Protein AF-A0AAP5I5A9-F1 (afdb_monomer_lite)

Structure (mmCIF, N/CA/C/O backbone):
data_AF-A0AAP5I5A9-F1
#
_entry.id   AF-A0AAP5I5A9-F1
#
loop_
_atom_site.group_PDB
_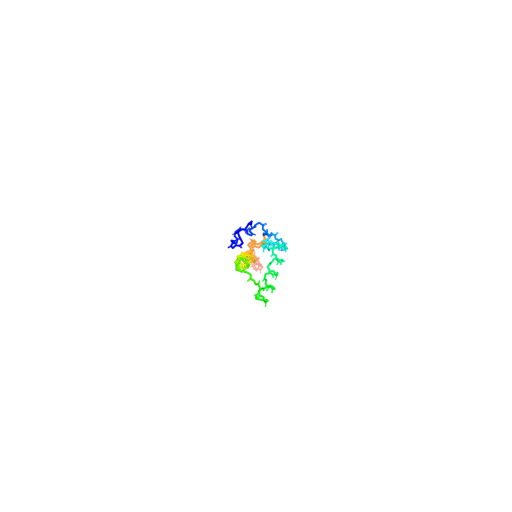atom_site.id
_atom_site.type_symbol
_atom_site.label_atom_id
_atom_site.label_alt_id
_atom_site.label_comp_id
_atom_site.label_asym_id
_atom_site.label_entity_id
_atom_site.label_seq_id
_atom_site.pdbx_PDB_ins_code
_atom_site.Cartn_x
_atom_site.Cartn_y
_atom_site.Cartn_z
_atom_site.occupancy
_atom_site.B_iso_or_equiv
_atom_site.auth_seq_id
_atom_site.auth_comp_id
_atom_site.auth_asym_id
_atom_site.auth_atom_id
_atom_site.pdbx_PDB_model_num
ATOM 1 N N . MET A 1 1 ? -2.605 15.514 18.061 1.00 39.31 1 MET A N 1
ATOM 2 C CA . MET A 1 1 ? -1.355 15.238 17.324 1.00 39.31 1 MET A CA 1
ATOM 3 C C . MET A 1 1 ? -1.683 14.188 16.263 1.00 39.31 1 MET A C 1
ATOM 5 O O . MET A 1 1 ? -2.245 13.173 16.637 1.00 39.31 1 MET A O 1
ATOM 9 N N . SER A 1 2 ? -1.443 14.522 14.985 1.00 38.88 2 SER A N 1
ATOM 10 C CA . SER A 1 2 ? -1.692 13.793 13.713 1.00 38.88 2 SER A CA 1
ATOM 11 C C . SER A 1 2 ? -3.095 13.233 13.416 1.00 38.88 2 SER A C 1
ATOM 13 O O . SER A 1 2 ? -3.368 12.058 13.614 1.00 38.88 2 SER A O 1
ATOM 15 N N . THR A 1 3 ? -3.957 14.060 12.814 1.00 43.75 3 THR A N 1
ATOM 16 C CA . THR A 1 3 ? -5.244 13.676 12.189 1.00 43.75 3 THR A CA 1
ATOM 17 C C . THR A 1 3 ? -5.116 13.322 10.693 1.00 43.75 3 THR A C 1
ATOM 19 O O . THR A 1 3 ? -6.067 13.451 9.927 1.00 43.75 3 THR A O 1
ATOM 22 N N . THR A 1 4 ? -3.936 12.885 10.243 1.00 54.12 4 THR A N 1
ATOM 23 C CA . THR A 1 4 ? -3.621 12.577 8.830 1.00 54.12 4 THR A CA 1
ATOM 24 C C . THR A 1 4 ? -3.761 11.095 8.449 1.00 54.12 4 THR A C 1
ATOM 26 O O . THR A 1 4 ? -3.437 10.738 7.319 1.00 54.12 4 THR A O 1
ATOM 29 N N . LEU A 1 5 ? -4.277 10.245 9.348 1.00 58.59 5 LEU A N 1
ATOM 30 C CA . LEU A 1 5 ? -4.339 8.779 9.196 1.00 58.59 5 LEU A CA 1
ATOM 31 C C . LEU A 1 5 ? -5.136 8.282 7.971 1.00 58.59 5 LEU A C 1
ATOM 33 O O . LEU A 1 5 ? -4.867 7.195 7.487 1.00 58.59 5 LEU A O 1
ATOM 37 N N . GLY A 1 6 ? -6.079 9.067 7.439 1.00 63.47 6 GLY A N 1
ATOM 38 C CA . GLY A 1 6 ? -6.955 8.645 6.332 1.00 63.47 6 GLY A CA 1
ATOM 39 C C . GLY A 1 6 ? -6.488 9.030 4.925 1.00 63.47 6 GLY A C 1
ATOM 40 O O . GLY A 1 6 ? -7.282 8.973 3.990 1.00 63.47 6 GLY A O 1
ATOM 41 N N . ARG A 1 7 ? -5.250 9.515 4.750 1.00 73.06 7 ARG A N 1
ATOM 42 C CA . ARG A 1 7 ? -4.729 9.886 3.425 1.00 73.06 7 ARG A CA 1
ATOM 43 C C . ARG A 1 7 ? -3.649 8.904 2.973 1.00 73.06 7 ARG A C 1
ATOM 45 O O . ARG A 1 7 ? -2.570 8.926 3.568 1.00 73.06 7 ARG A O 1
ATOM 52 N N . PRO A 1 8 ? -3.845 8.166 1.863 1.00 73.56 8 PRO A N 1
ATOM 53 C CA . PRO A 1 8 ? -2.810 7.276 1.334 1.00 73.56 8 PRO A CA 1
ATOM 54 C C . PRO A 1 8 ? -1.530 8.054 0.990 1.00 73.56 8 PRO A C 1
ATOM 56 O O . PRO A 1 8 ? -0.419 7.583 1.210 1.00 73.56 8 PRO A O 1
ATOM 59 N N . SER A 1 9 ? -1.661 9.317 0.567 1.00 77.12 9 SER A N 1
ATOM 60 C CA . SER A 1 9 ? -0.517 10.189 0.291 1.00 77.12 9 SER A CA 1
ATOM 61 C C . SER A 1 9 ? 0.371 10.459 1.510 1.00 77.12 9 SER A C 1
ATOM 63 O O . SER A 1 9 ? 1.553 10.744 1.348 1.00 77.12 9 SER A O 1
ATOM 65 N N . SER A 1 10 ? -0.183 10.394 2.726 1.00 78.00 10 SER A N 1
ATOM 66 C CA . SER A 1 10 ? 0.592 10.607 3.950 1.00 78.00 10 SER A CA 1
ATOM 67 C C . SER A 1 10 ? 1.524 9.439 4.242 1.00 78.00 10 SER A C 1
ATOM 69 O O . SER A 1 10 ? 2.529 9.646 4.899 1.00 78.00 10 SER A O 1
ATOM 71 N N . LEU A 1 11 ? 1.220 8.241 3.745 1.00 78.38 11 LEU A N 1
ATOM 72 C CA . LEU A 1 11 ? 2.015 7.034 3.969 1.00 78.38 11 LEU A CA 1
ATOM 73 C C . LEU A 1 11 ? 3.083 6.842 2.883 1.00 78.38 11 LEU A C 1
ATOM 75 O O . LEU A 1 11 ? 3.844 5.881 2.931 1.00 78.38 11 LEU A O 1
ATOM 79 N N . ILE A 1 12 ? 3.184 7.768 1.918 1.00 80.00 12 ILE A N 1
ATOM 80 C CA . ILE A 1 12 ? 4.167 7.684 0.831 1.00 80.00 12 ILE A CA 1
ATOM 81 C C . ILE A 1 12 ? 5.609 7.673 1.359 1.00 80.00 12 ILE A C 1
ATOM 83 O O . ILE A 1 12 ? 6.473 7.031 0.769 1.00 80.00 12 ILE A O 1
ATOM 87 N N . HIS A 1 13 ? 5.872 8.336 2.489 1.00 79.88 13 HIS A N 1
ATOM 88 C CA . HIS A 1 13 ? 7.202 8.351 3.105 1.00 79.88 13 HIS A CA 1
ATOM 89 C C . HIS A 1 13 ? 7.606 7.011 3.743 1.00 79.88 13 HIS A C 1
ATOM 91 O O . HIS A 1 13 ? 8.787 6.794 3.987 1.00 79.88 13 HIS A O 1
ATOM 97 N N . GLU A 1 14 ? 6.646 6.123 4.014 1.00 80.75 14 GLU A N 1
ATOM 98 C CA . GLU A 1 14 ? 6.875 4.770 4.539 1.00 80.75 14 GLU A CA 1
ATOM 99 C C . GLU A 1 14 ? 7.040 3.733 3.412 1.00 80.75 14 GLU A C 1
ATOM 101 O O . GLU A 1 14 ? 7.141 2.534 3.664 1.00 80.75 14 GLU A O 1
ATOM 106 N N . ILE A 1 15 ? 7.044 4.149 2.145 1.00 82.94 15 ILE A N 1
ATOM 107 C CA . ILE A 1 15 ? 7.214 3.226 1.020 1.00 82.94 15 ILE A CA 1
ATOM 108 C C . ILE A 1 15 ? 8.702 2.981 0.792 1.00 82.94 15 ILE A C 1
ATOM 110 O O . ILE A 1 15 ? 9.504 3.911 0.713 1.00 82.94 15 ILE A O 1
ATOM 114 N N . CYS A 1 16 ? 9.061 1.714 0.614 1.00 83.69 16 CYS A N 1
ATOM 115 C CA . CYS A 1 16 ? 10.396 1.289 0.229 1.00 83.69 16 CYS A CA 1
ATOM 116 C C . CYS A 1 16 ? 10.378 0.734 -1.199 1.00 83.69 16 CYS A C 1
ATOM 118 O O . CYS A 1 16 ? 9.455 0.027 -1.600 1.00 83.69 16 CYS A O 1
ATOM 120 N N . ILE A 1 17 ? 11.425 1.022 -1.971 1.00 85.81 17 ILE A N 1
ATOM 121 C CA . ILE A 1 17 ? 11.643 0.374 -3.268 1.00 85.81 17 ILE A CA 1
ATOM 122 C C . ILE A 1 17 ? 12.605 -0.787 -3.039 1.00 85.81 17 ILE A C 1
ATOM 124 O O . ILE A 1 17 ? 13.717 -0.588 -2.551 1.00 85.81 17 ILE A O 1
ATOM 128 N N . GLU A 1 18 ? 12.178 -1.996 -3.385 1.00 84.81 18 GLU A N 1
ATOM 129 C CA . GLU A 1 18 ? 13.007 -3.192 -3.331 1.00 84.81 18 GLU A CA 1
ATOM 130 C C . GLU A 1 18 ? 13.367 -3.659 -4.733 1.00 84.81 18 GLU A C 1
ATOM 132 O O . GLU A 1 18 ? 12.515 -3.789 -5.614 1.00 84.81 18 GLU A O 1
ATOM 137 N N . LYS A 1 19 ? 14.652 -3.941 -4.937 1.00 82.75 19 LYS A N 1
ATOM 138 C CA . LYS A 1 19 ? 15.120 -4.544 -6.174 1.00 82.75 19 LYS A CA 1
ATOM 139 C C . LYS A 1 19 ? 14.963 -6.060 -6.085 1.00 82.75 19 LYS A C 1
ATOM 141 O O . LYS A 1 19 ? 15.706 -6.711 -5.356 1.0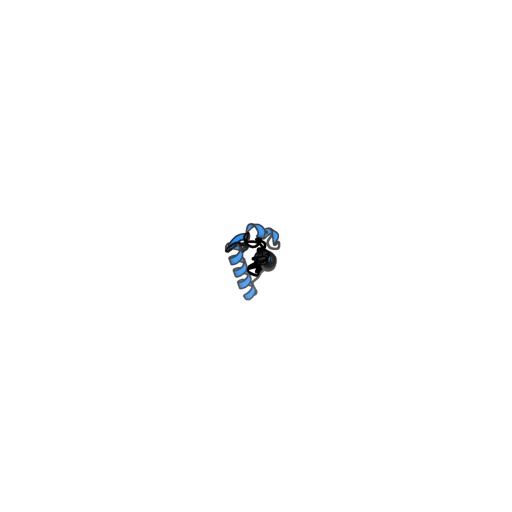0 82.75 19 LYS A O 1
ATOM 146 N N . VAL A 1 20 ? 14.032 -6.606 -6.858 1.00 80.81 20 VAL A N 1
ATOM 147 C CA . VAL A 1 20 ? 13.811 -8.050 -7.003 1.00 80.81 20 VAL A CA 1
ATOM 148 C C . VAL A 1 20 ? 14.257 -8.452 -8.407 1.00 80.81 20 VAL A C 1
ATOM 150 O O . VAL A 1 20 ? 13.652 -8.045 -9.400 1.00 80.81 20 VAL A O 1
ATOM 153 N N . ASP A 1 21 ? 15.358 -9.203 -8.498 1.00 79.19 21 ASP A N 1
ATOM 154 C CA . ASP A 1 21 ? 16.067 -9.517 -9.748 1.00 79.19 21 ASP A CA 1
ATOM 155 C C . ASP A 1 21 ? 16.440 -8.260 -10.560 1.00 79.19 21 ASP A C 1
ATOM 157 O O . ASP A 1 21 ? 17.432 -7.572 -10.289 1.00 79.19 21 ASP A O 1
ATOM 161 N N . ARG A 1 22 ? 15.629 -7.962 -11.579 1.00 79.31 22 ARG A N 1
ATOM 162 C CA . ARG A 1 22 ? 15.792 -6.857 -12.532 1.00 79.31 22 ARG A CA 1
ATOM 163 C C . ARG A 1 22 ? 14.729 -5.777 -12.359 1.00 79.31 22 ARG A C 1
ATOM 165 O O . ARG A 1 22 ? 14.797 -4.751 -13.025 1.00 79.31 22 ARG A O 1
ATOM 172 N N . TRP A 1 23 ? 13.782 -5.979 -11.449 1.00 81.31 23 TRP A N 1
ATOM 173 C CA . TRP A 1 23 ? 12.642 -5.100 -11.243 1.00 81.31 23 TRP A CA 1
ATOM 174 C C . TRP A 1 23 ? 12.823 -4.284 -9.972 1.00 81.31 23 TRP A C 1
ATOM 176 O O . TRP A 1 23 ? 13.219 -4.809 -8.934 1.00 81.31 23 TRP A O 1
ATOM 186 N N . ASN A 1 24 ? 12.501 -2.997 -10.048 1.00 84.50 24 ASN A N 1
ATOM 187 C CA . ASN A 1 24 ? 12.350 -2.157 -8.868 1.00 84.50 24 ASN A CA 1
ATOM 188 C C . ASN A 1 24 ? 10.871 -2.195 -8.484 1.00 84.50 24 ASN A C 1
ATOM 190 O O . ASN A 1 24 ? 10.050 -1.566 -9.152 1.00 84.50 24 ASN A O 1
ATOM 194 N N . LEU A 1 25 ? 10.540 -2.991 -7.472 1.00 85.81 25 LEU A N 1
ATOM 195 C CA . LEU A 1 25 ? 9.177 -3.177 -6.993 1.00 85.81 25 LEU A CA 1
ATOM 196 C C . LEU A 1 25 ? 8.928 -2.300 -5.771 1.00 85.81 25 LEU A C 1
ATOM 198 O O . LEU A 1 25 ? 9.801 -2.100 -4.926 1.00 85.81 25 LEU A O 1
ATOM 202 N N . PHE A 1 26 ? 7.714 -1.778 -5.681 1.00 87.88 26 PHE A N 1
ATOM 203 C CA . PHE A 1 26 ? 7.269 -1.006 -4.533 1.00 87.88 26 PHE A CA 1
ATOM 204 C C . PHE A 1 26 ? 6.806 -1.959 -3.438 1.00 87.88 26 PHE A C 1
ATOM 206 O O . PHE A 1 26 ? 6.008 -2.864 -3.700 1.00 87.88 26 PHE A O 1
ATOM 213 N N . LYS A 1 27 ? 7.293 -1.742 -2.217 1.00 87.06 27 LYS A N 1
ATOM 214 C CA . LYS A 1 27 ? 6.859 -2.455 -1.018 1.00 87.06 27 LYS A CA 1
ATOM 215 C C . LYS A 1 27 ? 6.632 -1.496 0.142 1.00 87.06 27 LYS A C 1
ATOM 217 O O . LYS A 1 27 ? 7.204 -0.410 0.206 1.00 87.06 27 LYS A O 1
ATOM 222 N N . PHE A 1 28 ? 5.836 -1.931 1.103 1.00 88.12 28 PHE A N 1
ATOM 223 C CA . PHE A 1 28 ? 5.715 -1.237 2.379 1.00 88.12 28 PHE A CA 1
ATOM 224 C C . PHE A 1 28 ? 6.993 -1.387 3.216 1.00 88.12 28 PHE A C 1
ATOM 226 O O . PHE A 1 28 ? 7.648 -2.433 3.156 1.00 88.12 28 PHE A O 1
ATOM 233 N N . SER A 1 29 ? 7.338 -0.367 4.007 1.00 88.06 29 SER A N 1
ATOM 234 C CA . SER A 1 29 ? 8.338 -0.485 5.073 1.00 88.06 29 SER A CA 1
ATOM 235 C C . SER A 1 29 ? 7.913 -1.530 6.104 1.00 88.06 29 SER A C 1
ATOM 237 O O . SER A 1 29 ? 6.729 -1.815 6.278 1.00 88.06 29 SER A O 1
ATOM 239 N N . GLU A 1 30 ? 8.882 -2.090 6.823 1.00 87.12 30 GLU A N 1
ATOM 240 C CA . GLU A 1 30 ? 8.616 -3.042 7.906 1.00 87.12 30 GLU A CA 1
ATOM 241 C C . GLU A 1 30 ? 7.708 -2.431 8.990 1.00 87.12 30 GLU A C 1
ATOM 243 O O . GLU A 1 30 ? 6.778 -3.082 9.461 1.00 87.12 30 GLU A O 1
ATOM 248 N N . SER A 1 31 ? 7.891 -1.144 9.306 1.00 86.69 31 SER A N 1
ATOM 249 C CA . SER A 1 31 ? 7.018 -0.385 10.211 1.00 86.69 31 SER A CA 1
ATOM 250 C C . SER A 1 31 ? 5.567 -0.359 9.733 1.00 86.69 31 SER A C 1
ATOM 252 O O . SER A 1 31 ? 4.656 -0.609 10.525 1.00 86.69 31 SER A O 1
ATOM 254 N N . LEU A 1 32 ? 5.338 -0.078 8.449 1.00 87.12 32 LEU A N 1
ATOM 255 C CA . LEU A 1 32 ? 3.995 0.016 7.886 1.00 87.12 32 LEU A CA 1
ATOM 256 C C . LEU A 1 32 ? 3.336 -1.361 7.713 1.00 87.12 32 LEU A C 1
ATOM 258 O O . LEU A 1 32 ? 2.137 -1.489 7.954 1.00 87.12 32 LEU A O 1
ATOM 262 N N . GLN A 1 33 ? 4.110 -2.399 7.380 1.00 88.38 33 GLN A N 1
ATOM 263 C CA . GLN A 1 33 ? 3.619 -3.784 7.341 1.00 88.38 33 GLN A CA 1
ATOM 264 C C . GLN A 1 33 ? 3.154 -4.248 8.725 1.00 88.38 33 GLN A C 1
ATOM 266 O O . GLN A 1 33 ? 2.004 -4.657 8.875 1.00 88.38 33 GLN A O 1
ATOM 271 N N . MET A 1 34 ? 3.991 -4.076 9.753 1.00 89.81 34 MET A N 1
ATOM 272 C CA . MET A 1 34 ? 3.634 -4.389 11.144 1.00 89.81 34 MET A CA 1
ATOM 273 C C . MET A 1 34 ? 2.400 -3.605 11.604 1.00 89.81 34 MET A C 1
ATOM 275 O O . MET A 1 34 ? 1.552 -4.114 12.342 1.00 89.81 34 MET A O 1
ATOM 279 N N . ARG A 1 35 ? 2.273 -2.348 11.160 1.00 89.50 35 ARG A N 1
ATOM 280 C CA . ARG A 1 35 ? 1.107 -1.516 11.462 1.00 89.50 35 ARG A CA 1
ATOM 281 C C . ARG A 1 35 ? -0.161 -2.077 10.821 1.00 89.50 35 ARG A C 1
ATOM 283 O O . ARG A 1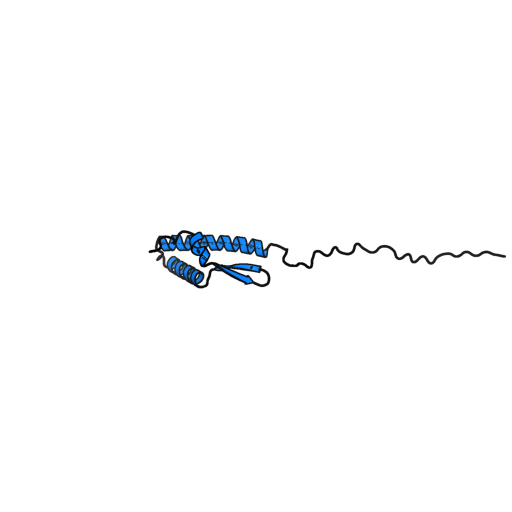 35 ? -1.169 -2.192 11.515 1.00 89.50 35 ARG A O 1
ATOM 290 N N . MET A 1 36 ? -0.100 -2.473 9.550 1.00 89.06 36 MET A N 1
ATOM 291 C CA . MET A 1 36 ? -1.214 -3.113 8.848 1.00 89.06 36 MET A CA 1
ATOM 292 C C . MET A 1 36 ? -1.639 -4.418 9.525 1.00 89.06 36 MET A C 1
ATOM 294 O O . MET A 1 36 ? -2.830 -4.631 9.742 1.00 89.06 36 MET A O 1
ATOM 298 N N . GLU A 1 37 ? -0.686 -5.274 9.897 1.00 91.44 37 GLU A N 1
ATOM 299 C CA . GLU A 1 37 ? -0.969 -6.539 10.583 1.00 91.44 37 GLU A CA 1
ATOM 300 C C . GLU A 1 37 ? -1.677 -6.316 11.921 1.00 91.44 37 GLU A C 1
ATOM 302 O O . GLU A 1 37 ? -2.723 -6.913 12.170 1.00 91.44 37 GLU A O 1
ATOM 307 N N . ASN A 1 38 ? -1.188 -5.379 12.735 1.00 91.62 38 ASN A N 1
ATOM 308 C CA . ASN A 1 38 ? -1.823 -5.016 14.001 1.00 91.62 38 ASN A CA 1
ATOM 309 C C . ASN A 1 38 ? -3.257 -4.483 13.797 1.00 91.62 38 ASN A C 1
ATOM 311 O O . ASN A 1 38 ? -4.184 -4.867 14.511 1.00 91.62 38 ASN A O 1
ATOM 315 N N . LEU A 1 39 ? -3.477 -3.637 12.785 1.00 90.94 39 LEU A N 1
ATOM 316 C CA . LEU A 1 39 ? -4.817 -3.152 12.433 1.00 90.94 39 LEU A CA 1
ATOM 317 C C . LEU A 1 39 ? -5.739 -4.296 11.979 1.00 90.94 39 LEU A C 1
ATOM 319 O O . LEU A 1 39 ? -6.916 -4.319 12.338 1.00 90.94 39 LEU A O 1
ATOM 323 N N . LEU A 1 40 ? -5.223 -5.275 11.231 1.00 91.38 40 LEU A N 1
ATOM 324 C CA . LEU A 1 40 ? -5.978 -6.462 10.819 1.00 91.38 40 LEU A CA 1
ATOM 325 C C . LEU A 1 40 ? -6.308 -7.384 11.999 1.00 91.38 40 LEU A C 1
ATOM 327 O O . LEU A 1 40 ? -7.406 -7.938 12.047 1.00 91.38 40 LEU A O 1
ATOM 331 N N . GLU A 1 41 ? -5.400 -7.548 12.958 1.00 93.50 41 GLU A N 1
ATOM 332 C CA . GLU A 1 41 ? -5.673 -8.281 14.198 1.00 93.50 41 GLU A CA 1
ATOM 333 C C . GLU A 1 41 ? -6.761 -7.595 15.023 1.00 93.50 41 GLU A C 1
ATOM 335 O O . GLU A 1 41 ? -7.738 -8.235 15.418 1.00 93.50 41 GLU A O 1
ATOM 340 N N . LYS A 1 42 ? -6.665 -6.273 15.191 1.00 92.12 42 LYS A N 1
ATOM 341 C CA . LYS A 1 42 ? -7.713 -5.472 15.833 1.00 92.12 42 LYS A CA 1
ATOM 342 C C . LYS A 1 42 ? -9.045 -5.554 15.099 1.00 92.12 42 LYS A C 1
ATOM 344 O O . LYS A 1 42 ? -10.085 -5.625 15.752 1.00 92.12 42 LYS A O 1
ATOM 349 N N . LYS A 1 43 ? -9.027 -5.593 13.761 1.00 90.75 43 LYS A N 1
ATOM 350 C CA . LYS A 1 43 ? -10.228 -5.782 12.934 1.00 90.75 43 LYS A CA 1
ATOM 351 C C . LYS A 1 43 ? -10.912 -7.100 13.241 1.00 90.75 43 LYS A C 1
ATOM 353 O O . LYS A 1 43 ? -12.122 -7.126 13.409 1.00 90.75 43 LYS A O 1
ATOM 358 N N . LYS A 1 44 ? -10.140 -8.188 13.315 1.00 91.19 44 LYS A N 1
ATOM 359 C CA . LYS A 1 44 ? -10.660 -9.524 13.649 1.00 91.19 44 LYS A CA 1
ATOM 360 C C . LYS A 1 44 ? -11.263 -9.575 15.050 1.00 91.19 44 LYS A C 1
ATOM 362 O O . LYS A 1 44 ? -12.134 -10.399 15.295 1.00 91.19 44 LYS A O 1
ATOM 367 N N . ALA A 1 45 ? -10.779 -8.728 15.953 1.00 92.25 45 ALA A N 1
ATOM 368 C CA . ALA A 1 45 ? -11.288 -8.607 17.309 1.00 92.25 45 ALA A CA 1
ATOM 369 C C . ALA A 1 45 ? -12.408 -7.557 17.457 1.00 92.25 45 ALA A C 1
ATOM 371 O O . ALA A 1 45 ? -12.794 -7.279 18.590 1.00 92.25 45 ALA A O 1
ATOM 372 N N . ASP A 1 46 ? -12.880 -6.951 16.356 1.00 89.94 46 ASP A N 1
ATOM 373 C CA . ASP A 1 46 ? -13.864 -5.855 16.330 1.00 89.94 46 ASP A CA 1
ATOM 374 C C . ASP A 1 46 ? -13.498 -4.668 17.252 1.00 89.94 46 ASP A C 1
ATOM 376 O O . ASP A 1 46 ? -14.354 -3.982 17.807 1.00 89.94 46 ASP A O 1
ATOM 380 N N . GLN A 1 47 ? -12.196 -4.412 17.416 1.00 91.94 47 GLN A N 1
ATOM 381 C CA . GLN A 1 47 ? -11.638 -3.384 18.309 1.00 91.94 47 GLN A CA 1
ATOM 382 C C . GLN A 1 47 ? -11.042 -2.181 17.564 1.00 91.94 47 GLN A C 1
ATOM 384 O O . GLN A 1 47 ? -10.373 -1.348 18.174 1.00 91.94 47 GLN A O 1
ATOM 389 N N . LEU A 1 48 ? -11.255 -2.088 16.250 1.00 90.06 48 LEU A N 1
ATOM 390 C CA . LEU A 1 48 ? -10.787 -0.950 15.462 1.00 90.06 48 LEU A CA 1
ATOM 391 C C . LEU A 1 48 ? -11.568 0.316 15.811 1.00 90.06 48 LEU A C 1
ATOM 393 O O . LEU A 1 48 ? -12.800 0.335 15.764 1.00 90.06 48 LEU A O 1
ATOM 397 N N . THR A 1 49 ? -10.847 1.401 16.080 1.00 89.19 49 THR A N 1
ATOM 398 C CA . THR A 1 49 ? -11.473 2.724 16.158 1.00 89.19 49 THR A CA 1
ATOM 399 C C . THR A 1 49 ? -11.774 3.262 14.753 1.00 89.19 49 THR A C 1
ATOM 401 O O . THR A 1 49 ? -11.159 2.822 13.780 1.00 89.19 49 THR A O 1
ATOM 404 N N . PRO A 1 50 ? -12.688 4.235 14.602 1.00 85.75 50 PRO A N 1
ATOM 405 C CA . PRO A 1 50 ? -12.974 4.854 13.305 1.00 85.75 50 PRO A CA 1
ATOM 406 C C . PRO A 1 50 ? -11.726 5.422 12.611 1.00 85.75 50 PRO A C 1
ATOM 408 O O . PRO A 1 50 ? -11.608 5.359 11.389 1.00 85.75 50 PRO A O 1
ATOM 411 N N . GLU A 1 51 ? -10.772 5.946 13.383 1.00 85.06 51 GLU A N 1
ATOM 412 C CA . GLU A 1 51 ? -9.492 6.441 12.874 1.00 85.06 51 GLU A CA 1
ATOM 413 C C . GLU A 1 51 ? -8.620 5.305 12.335 1.00 85.06 51 GLU A C 1
ATOM 415 O O . GLU A 1 51 ? -8.024 5.436 11.268 1.00 85.06 51 GLU A O 1
ATOM 420 N N . GLU A 1 52 ? -8.572 4.181 13.049 1.00 87.94 52 GLU A N 1
ATOM 421 C CA . GLU A 1 52 ? -7.832 2.988 12.640 1.00 87.94 52 GLU A CA 1
ATOM 422 C C . GLU A 1 52 ? -8.471 2.302 11.421 1.00 87.94 52 GLU A C 1
ATOM 424 O O . GLU A 1 52 ? -7.760 1.763 10.575 1.00 87.94 52 GLU A O 1
ATOM 429 N N . VAL A 1 53 ? -9.802 2.361 11.282 1.00 88.00 53 VAL A N 1
ATOM 430 C CA . VAL A 1 53 ? -10.505 1.928 10.061 1.00 88.00 53 VAL A CA 1
ATOM 431 C C . VAL A 1 53 ? -10.065 2.774 8.867 1.00 88.00 53 VAL A C 1
ATOM 433 O O . VAL A 1 53 ? -9.710 2.219 7.831 1.00 88.00 53 VAL A O 1
ATOM 436 N N . ALA A 1 54 ? -10.036 4.101 9.019 1.00 87.50 54 ALA A N 1
ATOM 437 C CA . ALA A 1 54 ? -9.586 4.999 7.958 1.00 87.50 54 ALA A CA 1
ATOM 438 C C . ALA A 1 54 ? -8.103 4.785 7.595 1.00 87.50 54 ALA A C 1
ATOM 440 O O . ALA A 1 54 ? -7.746 4.863 6.421 1.00 87.50 54 ALA A O 1
ATOM 441 N N . GLU A 1 55 ? -7.250 4.486 8.582 1.00 87.69 55 GLU A N 1
ATOM 442 C CA . GLU A 1 55 ? -5.845 4.104 8.366 1.00 87.69 55 GLU A CA 1
ATOM 443 C C . GLU A 1 55 ? -5.744 2.806 7.561 1.00 87.69 55 GLU A C 1
ATOM 445 O O . GLU A 1 55 ? -5.028 2.749 6.562 1.00 87.69 55 GLU A O 1
ATOM 450 N N . LEU A 1 56 ? -6.503 1.779 7.947 1.00 88.88 56 LEU A N 1
ATOM 451 C CA . LEU A 1 56 ? -6.507 0.493 7.258 1.00 88.88 56 LEU A CA 1
ATOM 452 C C . LEU A 1 56 ? -7.008 0.613 5.810 1.00 88.88 56 LEU A C 1
ATOM 454 O O . LEU A 1 56 ? -6.434 -0.012 4.918 1.00 88.88 56 LEU A O 1
ATOM 458 N N . ASP A 1 57 ? -8.035 1.430 5.563 1.00 89.38 57 ASP A N 1
ATOM 459 C CA . ASP A 1 57 ? -8.523 1.710 4.207 1.00 89.38 57 ASP A CA 1
ATOM 460 C C . ASP A 1 57 ? -7.465 2.438 3.363 1.00 89.38 57 ASP A C 1
ATOM 462 O O . ASP A 1 57 ? -7.230 2.058 2.214 1.00 89.38 57 ASP A O 1
ATOM 466 N N . ALA A 1 58 ? -6.766 3.426 3.933 1.00 89.00 58 ALA A N 1
ATOM 467 C CA . ALA A 1 58 ? -5.689 4.137 3.243 1.00 89.00 58 ALA A CA 1
ATOM 468 C C . ALA A 1 58 ? -4.502 3.217 2.902 1.00 89.00 58 ALA A C 1
ATOM 470 O O . ALA A 1 58 ? -3.960 3.292 1.796 1.00 89.00 58 ALA A O 1
ATOM 471 N N . ILE A 1 59 ? -4.114 2.322 3.820 1.00 88.25 59 ILE A N 1
ATOM 472 C CA . ILE A 1 59 ? -3.082 1.306 3.565 1.00 88.25 59 ILE A CA 1
ATOM 473 C C . ILE A 1 59 ? -3.541 0.347 2.456 1.00 88.25 59 ILE A C 1
ATOM 475 O O . ILE A 1 59 ? -2.779 0.062 1.533 1.00 88.25 59 ILE A O 1
ATOM 479 N N . GLY A 1 60 ? -4.795 -0.112 2.500 1.00 88.69 60 GLY A N 1
ATOM 480 C CA . GLY A 1 60 ? -5.354 -1.006 1.484 1.00 88.69 60 GLY A CA 1
ATOM 481 C C . GLY A 1 60 ? -5.429 -0.375 0.089 1.00 88.69 60 GLY A C 1
ATOM 482 O O . GLY A 1 60 ? -5.239 -1.061 -0.916 1.00 88.69 60 GLY A O 1
ATOM 483 N N . GLU A 1 61 ? -5.670 0.933 -0.001 1.00 90.25 61 GLU A N 1
ATOM 484 C CA . GLU A 1 61 ? -5.626 1.660 -1.273 1.00 90.25 61 GLU A CA 1
ATOM 485 C C . GLU A 1 61 ? -4.202 1.718 -1.847 1.00 90.25 61 GLU A C 1
ATOM 487 O O . GLU A 1 61 ? -4.005 1.463 -3.038 1.00 90.25 61 GLU A O 1
ATOM 492 N N . LEU A 1 62 ? -3.198 1.970 -1.002 1.00 87.75 62 LEU A N 1
ATOM 493 C CA . LEU A 1 62 ? -1.790 1.945 -1.415 1.00 87.75 62 LEU A CA 1
ATOM 494 C C . LEU A 1 62 ? -1.347 0.569 -1.898 1.00 87.75 62 LEU A C 1
ATOM 496 O O . LEU A 1 62 ? -0.655 0.482 -2.909 1.00 87.75 62 LEU A O 1
ATOM 500 N N . ASP A 1 63 ? -1.783 -0.495 -1.227 1.00 87.31 63 ASP A N 1
ATOM 501 C CA . ASP A 1 63 ? -1.455 -1.868 -1.614 1.00 87.31 63 ASP A CA 1
ATOM 502 C C . ASP A 1 63 ? -1.958 -2.183 -3.029 1.00 87.31 63 ASP A C 1
ATOM 504 O O . ASP A 1 63 ? -1.235 -2.742 -3.858 1.00 87.31 63 ASP A O 1
ATOM 508 N N . ARG A 1 64 ? -3.173 -1.727 -3.361 1.00 89.94 64 ARG A N 1
ATOM 509 C CA . ARG A 1 64 ? -3.740 -1.859 -4.712 1.00 89.94 64 ARG A CA 1
ATOM 510 C C . ARG A 1 64 ? -2.945 -1.070 -5.745 1.00 89.94 64 ARG A C 1
ATOM 512 O O . ARG A 1 64 ? -2.706 -1.583 -6.839 1.00 89.94 64 ARG A O 1
ATOM 519 N N 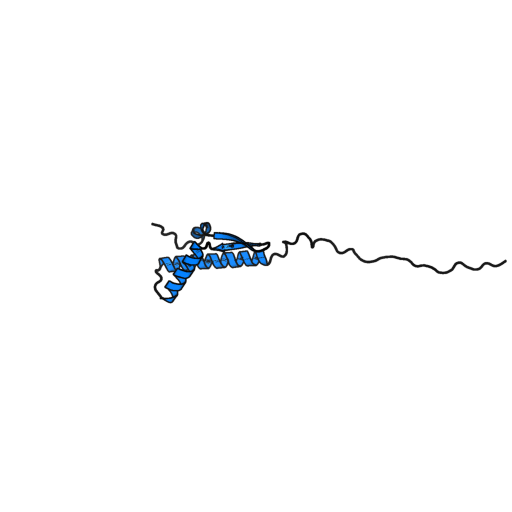. ILE A 1 65 ? -2.529 0.152 -5.410 1.00 88.69 65 ILE A N 1
ATOM 520 C CA . ILE A 1 65 ? -1.693 0.984 -6.285 1.00 88.69 65 ILE A CA 1
ATOM 521 C C . ILE A 1 65 ? -0.356 0.283 -6.549 1.00 88.69 65 ILE A C 1
ATOM 523 O O . ILE A 1 65 ? 0.039 0.153 -7.707 1.00 88.69 65 ILE A O 1
ATOM 527 N N . PHE A 1 66 ? 0.315 -0.231 -5.515 1.00 85.94 66 PHE A N 1
ATOM 528 C CA . PHE A 1 66 ? 1.583 -0.943 -5.687 1.00 85.94 66 PHE A CA 1
ATOM 529 C C . PHE A 1 66 ? 1.412 -2.239 -6.442 1.00 85.94 66 PHE A C 1
ATOM 531 O O . PHE A 1 66 ? 2.191 -2.492 -7.347 1.00 85.94 66 PHE A O 1
ATOM 538 N N . THR A 1 67 ? 0.386 -3.028 -6.141 1.00 87.94 67 THR A N 1
ATOM 539 C CA . THR A 1 67 ? 0.092 -4.253 -6.886 1.00 87.94 67 THR A CA 1
ATOM 540 C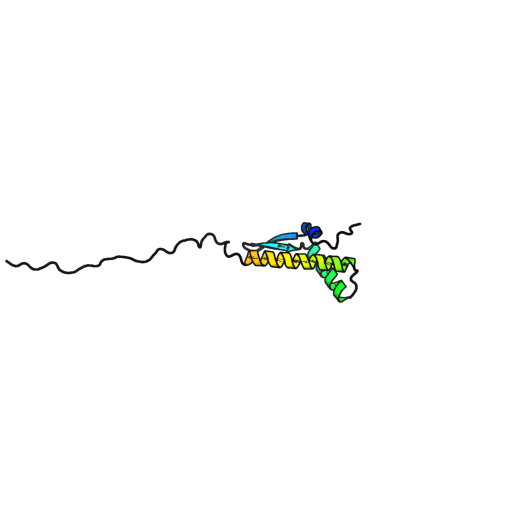 C . THR A 1 67 ? -0.108 -3.948 -8.369 1.00 87.94 67 THR A C 1
ATOM 542 O O . THR A 1 67 ? 0.440 -4.651 -9.214 1.00 87.94 67 THR A O 1
ATOM 545 N N . HIS A 1 68 ? -0.818 -2.866 -8.707 1.00 89.56 68 HIS A N 1
ATOM 546 C CA . HIS A 1 68 ? -1.008 -2.449 -10.095 1.00 89.56 68 HIS A CA 1
ATOM 547 C C . HIS A 1 68 ? 0.303 -2.013 -10.760 1.00 89.56 68 HIS A C 1
ATOM 549 O O . HIS A 1 68 ? 0.632 -2.497 -11.843 1.00 89.56 68 HIS A O 1
ATOM 555 N N . ILE A 1 69 ? 1.082 -1.147 -10.104 1.00 87.44 69 ILE A N 1
ATOM 556 C CA . ILE A 1 69 ? 2.374 -0.683 -10.626 1.00 87.44 69 ILE A CA 1
ATOM 557 C C . ILE A 1 69 ? 3.349 -1.857 -10.760 1.00 87.44 69 ILE A C 1
ATOM 559 O O . ILE A 1 69 ? 3.947 -2.030 -11.815 1.00 87.44 69 ILE A O 1
ATOM 563 N N . ASN A 1 70 ? 3.474 -2.700 -9.736 1.00 87.00 70 ASN A N 1
ATOM 564 C CA . ASN A 1 70 ? 4.328 -3.885 -9.728 1.00 87.00 70 ASN A CA 1
ATOM 565 C C . ASN A 1 70 ? 3.910 -4.876 -10.819 1.00 87.00 70 ASN A C 1
ATOM 567 O O . ASN A 1 70 ? 4.780 -5.431 -11.483 1.00 87.00 70 ASN A O 1
ATOM 571 N N . ALA A 1 71 ? 2.607 -5.060 -11.059 1.00 88.06 71 ALA A N 1
ATOM 572 C CA . ALA A 1 71 ? 2.110 -5.878 -12.161 1.00 88.06 71 ALA A CA 1
ATOM 573 C C . ALA A 1 71 ? 2.472 -5.278 -13.526 1.00 88.06 71 ALA A C 1
ATOM 575 O O . ALA A 1 71 ? 2.913 -6.013 -14.403 1.00 88.06 71 ALA A O 1
ATOM 576 N N . MET A 1 72 ? 2.347 -3.959 -13.712 1.00 87.38 72 MET A N 1
ATOM 577 C CA . MET A 1 72 ? 2.773 -3.288 -14.947 1.00 87.38 72 MET A CA 1
ATOM 578 C C . MET A 1 72 ? 4.284 -3.383 -15.166 1.00 87.38 72 MET A C 1
ATOM 580 O O . MET A 1 72 ? 4.729 -3.647 -16.283 1.00 87.38 72 MET A O 1
ATOM 584 N N . VAL A 1 73 ? 5.069 -3.186 -14.104 1.00 85.25 73 VAL A N 1
ATOM 585 C CA . VAL A 1 73 ? 6.527 -3.322 -14.119 1.00 85.25 73 VAL A CA 1
ATOM 586 C C . VAL A 1 73 ? 6.877 -4.753 -14.517 1.00 85.25 73 VAL A C 1
ATOM 588 O O . VAL A 1 73 ? 7.494 -4.933 -15.555 1.00 85.25 73 VAL A O 1
ATOM 591 N N . ALA A 1 74 ? 6.380 -5.765 -13.802 1.00 81.38 74 ALA A N 1
ATOM 592 C CA . ALA A 1 74 ? 6.650 -7.175 -14.089 1.00 81.38 74 ALA A CA 1
ATOM 593 C C . ALA A 1 74 ? 6.146 -7.641 -15.469 1.00 81.38 74 ALA A C 1
ATOM 595 O O . ALA A 1 74 ? 6.752 -8.520 -16.080 1.00 81.38 74 ALA A O 1
ATOM 596 N N . ALA A 1 75 ? 5.049 -7.066 -15.971 1.00 79.25 75 ALA A N 1
ATOM 597 C CA . ALA A 1 75 ? 4.486 -7.395 -17.278 1.00 79.25 75 ALA A CA 1
ATOM 598 C C . ALA A 1 75 ? 5.188 -6.694 -18.451 1.00 79.25 75 ALA A C 1
ATOM 600 O O . ALA A 1 75 ? 4.922 -7.051 -19.596 1.00 79.25 75 ALA A O 1
ATOM 601 N N . SER A 1 76 ? 6.055 -5.704 -18.208 1.00 65.81 76 SER A N 1
ATOM 602 C CA . SER A 1 76 ? 6.746 -4.958 -19.266 1.00 65.81 76 SER A CA 1
ATOM 603 C C . SER A 1 76 ? 7.874 -5.803 -19.875 1.00 65.81 76 SER A C 1
ATOM 605 O O . SER A 1 76 ? 8.916 -5.933 -19.245 1.00 65.81 76 SER A O 1
ATOM 607 N N . PRO A 1 77 ? 7.768 -6.339 -21.106 1.00 55.34 77 PRO A N 1
ATOM 608 C CA . PRO A 1 77 ? 8.697 -7.348 -21.641 1.00 55.34 77 PRO A CA 1
ATOM 609 C C . PRO A 1 77 ? 10.093 -6.815 -22.052 1.00 55.34 77 PRO A C 1
ATOM 611 O O . PRO A 1 77 ? 10.755 -7.402 -22.902 1.00 55.34 77 PRO A O 1
ATOM 614 N N . SER A 1 78 ? 10.576 -5.717 -21.464 1.00 56.84 78 SER A N 1
ATOM 615 C CA . SER A 1 78 ? 11.701 -4.930 -21.997 1.00 56.84 78 SER A CA 1
ATOM 616 C C . SER A 1 78 ? 12.794 -4.623 -20.964 1.00 56.84 78 SER A C 1
ATOM 618 O O . SER A 1 78 ? 13.238 -3.481 -20.828 1.00 56.84 78 SER A O 1
ATOM 620 N N . GLN A 1 79 ? 13.260 -5.638 -20.236 1.00 53.69 79 GLN A N 1
ATOM 621 C CA . GLN A 1 79 ? 14.499 -5.565 -19.438 1.00 53.69 79 GLN A CA 1
ATOM 622 C C . GLN A 1 79 ? 15.513 -6.653 -19.857 1.00 53.69 79 GLN A C 1
ATOM 624 O O . GLN A 1 79 ? 16.339 -7.088 -19.058 1.00 53.69 79 GLN A O 1
ATOM 629 N N . ASP A 1 80 ? 15.473 -7.063 -21.130 1.00 49.38 80 ASP A N 1
ATOM 630 C CA . ASP A 1 80 ? 16.535 -7.815 -21.805 1.00 49.38 80 ASP A CA 1
ATOM 631 C C . ASP A 1 80 ? 17.001 -7.025 -23.048 1.00 49.38 80 ASP A C 1
ATOM 633 O O . ASP A 1 80 ? 16.326 -7.053 -24.078 1.00 49.38 80 ASP A O 1
ATOM 637 N N . PRO A 1 81 ? 18.150 -6.317 -23.011 1.00 55.19 81 PRO A N 1
ATOM 638 C CA . PRO A 1 81 ? 18.666 -5.571 -24.166 1.00 55.19 81 PRO A CA 1
ATOM 639 C C . PRO A 1 81 ? 19.176 -6.461 -25.319 1.00 55.19 81 PRO A C 1
ATOM 641 O O . PRO A 1 81 ? 19.659 -5.938 -26.319 1.00 55.19 81 PRO A O 1
ATOM 644 N N . CYS A 1 82 ? 19.077 -7.792 -25.213 1.00 53.50 82 CYS A N 1
ATOM 645 C CA . CYS A 1 82 ? 19.686 -8.727 -26.167 1.00 53.50 82 CYS A CA 1
ATOM 646 C C . CYS A 1 82 ? 18.736 -9.307 -27.231 1.00 53.50 82 CYS A C 1
ATOM 648 O O . CYS A 1 82 ? 19.215 -9.988 -28.134 1.00 53.50 82 CYS A O 1
ATOM 650 N N . LEU A 1 83 ? 17.423 -9.048 -27.183 1.00 49.47 83 LEU A N 1
ATOM 651 C CA . LEU A 1 83 ? 16.458 -9.652 -28.122 1.00 49.47 83 LEU A CA 1
ATOM 652 C C . LEU A 1 83 ? 15.979 -8.695 -29.232 1.00 49.47 83 LEU A C 1
ATOM 654 O O . LEU A 1 83 ? 14.833 -8.757 -29.665 1.00 49.47 83 LEU A O 1
ATOM 658 N N . SER A 1 84 ? 16.853 -7.801 -29.700 1.00 50.66 84 SER A N 1
ATOM 659 C CA . SER A 1 84 ? 16.618 -6.952 -30.882 1.00 50.66 84 SER A CA 1
ATOM 660 C C . SER A 1 84 ? 17.520 -7.295 -32.071 1.00 50.66 84 SER A C 1
ATOM 662 O O . SER A 1 84 ? 17.530 -6.560 -33.057 1.00 50.66 84 SER A O 1
ATOM 664 N N . ALA A 1 85 ? 18.264 -8.405 -32.027 1.00 56.75 85 ALA A N 1
ATOM 665 C CA . ALA A 1 85 ? 18.984 -8.869 -33.206 1.00 56.75 85 ALA A CA 1
ATOM 666 C C . ALA A 1 85 ? 17.965 -9.372 -34.249 1.00 56.75 85 ALA A C 1
ATOM 668 O O . ALA A 1 85 ? 17.238 -10.331 -33.969 1.00 56.75 85 ALA A O 1
ATOM 669 N N . PRO A 1 86 ? 17.884 -8.767 -35.449 1.00 51.12 86 PRO A N 1
ATOM 670 C CA . PRO A 1 86 ? 17.119 -9.353 -36.534 1.00 51.12 86 PRO A CA 1
ATOM 671 C C . PRO A 1 86 ? 17.752 -10.705 -36.857 1.00 51.12 86 PRO A C 1
ATOM 673 O O . PRO A 1 86 ? 18.963 -10.785 -37.077 1.00 51.12 86 PRO A O 1
ATOM 676 N N . LEU A 1 87 ? 16.943 -11.765 -36.886 1.00 53.47 87 LEU A N 1
ATOM 677 C CA . LEU A 1 87 ? 17.362 -13.052 -37.436 1.00 53.47 87 LEU A CA 1
ATOM 678 C C . LEU A 1 87 ? 17.993 -12.817 -38.823 1.00 53.47 87 LEU A C 1
ATOM 680 O O . LEU A 1 87 ? 17.396 -12.089 -39.629 1.00 53.47 87 LEU A O 1
ATOM 684 N N . PRO A 1 88 ? 19.169 -13.396 -39.132 1.00 54.56 88 PRO A N 1
ATOM 685 C CA . PRO A 1 88 ? 19.718 -13.305 -40.474 1.00 54.56 88 PRO A CA 1
ATOM 686 C C . PRO A 1 88 ? 18.713 -13.936 -41.440 1.00 54.56 88 PRO A C 1
ATOM 688 O O . PRO A 1 88 ? 18.350 -15.106 -41.308 1.00 54.56 88 PRO A O 1
ATOM 691 N N . LYS A 1 89 ? 18.214 -13.128 -42.384 1.00 52.91 89 LYS A N 1
ATOM 692 C CA . LYS A 1 89 ? 17.385 -13.615 -43.489 1.00 52.91 89 LYS A CA 1
ATOM 693 C C . LYS A 1 89 ? 18.145 -14.729 -44.204 1.00 52.91 89 LYS A C 1
ATOM 695 O O . LYS A 1 89 ? 19.343 -14.605 -44.446 1.00 52.91 89 LYS A O 1
ATOM 700 N N . GLY A 1 90 ? 17.410 -15.800 -44.474 1.00 55.09 90 GLY A N 1
ATOM 701 C CA . GLY A 1 90 ? 17.924 -17.087 -44.902 1.00 55.09 90 GLY A CA 1
ATOM 702 C C . GLY A 1 90 ? 18.875 -17.049 -46.093 1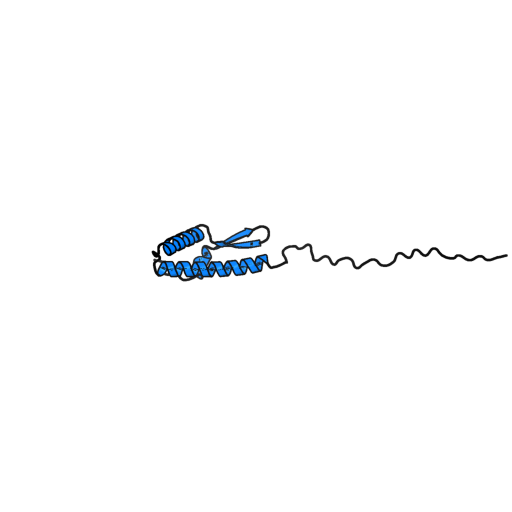.00 55.09 90 GLY A C 1
ATOM 703 O O . GLY A 1 90 ? 18.767 -16.225 -46.998 1.00 55.09 90 GLY A O 1
ATOM 704 N N . GLU A 1 91 ? 19.805 -17.997 -46.031 1.00 55.00 91 GLU A N 1
ATOM 705 C CA . GLU A 1 91 ? 20.060 -18.988 -47.076 1.00 55.00 91 GLU A CA 1
ATOM 706 C C . GLU A 1 91 ? 19.655 -18.567 -48.494 1.00 55.00 91 GLU A C 1
ATOM 708 O O . GLU A 1 91 ? 18.494 -18.631 -48.895 1.00 55.00 91 GLU A O 1
ATOM 713 N N . GLY A 1 92 ? 20.661 -18.200 -49.282 1.00 54.28 92 GLY A N 1
ATOM 714 C CA . GLY A 1 92 ? 20.516 -17.980 -50.707 1.00 54.28 92 GLY A CA 1
ATOM 715 C C . GLY A 1 92 ? 21.860 -18.075 -51.412 1.00 54.28 92 GLY A C 1
ATOM 716 O O . GLY A 1 92 ? 22.637 -17.128 -51.388 1.00 54.28 92 GLY A O 1
ATOM 717 N N . LEU A 1 93 ? 22.045 -19.195 -52.115 1.00 49.16 93 LEU A N 1
ATOM 718 C CA . LEU A 1 93 ? 22.922 -19.370 -53.278 1.00 49.16 93 LEU A CA 1
ATOM 719 C C . LEU A 1 93 ? 24.361 -19.877 -53.047 1.00 49.16 93 LEU A C 1
ATOM 721 O O . LEU A 1 93 ? 25.350 -19.175 -53.232 1.00 49.16 93 LEU A O 1
ATOM 725 N N . LEU A 1 94 ? 24.467 -21.188 -52.821 1.00 55.75 94 LEU A N 1
ATOM 726 C CA . LEU A 1 94 ? 25.498 -21.992 -53.483 1.00 55.75 94 LEU A CA 1
ATOM 727 C C . LEU A 1 94 ? 24.937 -22.481 -54.828 1.00 55.75 94 LEU A C 1
ATOM 729 O O . LEU A 1 94 ? 24.013 -23.296 -54.814 1.00 55.75 94 LEU A O 1
ATOM 733 N N . PRO A 1 95 ? 25.490 -22.094 -55.989 1.00 52.50 95 PRO A N 1
ATOM 734 C CA . PRO A 1 95 ? 25.334 -22.899 -57.184 1.00 52.50 95 PRO A CA 1
ATOM 735 C C . PRO A 1 95 ? 26.469 -23.929 -57.231 1.00 52.50 95 PRO A C 1
ATOM 737 O O . PRO A 1 95 ? 27.594 -23.637 -57.629 1.00 52.50 95 PRO A O 1
ATOM 740 N N . ARG A 1 96 ? 26.158 -25.172 -56.845 1.00 56.88 96 ARG A N 1
ATOM 741 C CA . ARG A 1 96 ? 26.833 -26.339 -57.423 1.00 56.88 96 ARG A CA 1
ATOM 742 C C . ARG A 1 96 ? 26.286 -26.502 -58.840 1.00 56.88 96 ARG A C 1
ATOM 744 O O . ARG A 1 96 ? 25.190 -27.018 -59.017 1.00 56.88 96 ARG A O 1
ATOM 751 N N . GLY A 1 97 ? 27.035 -26.016 -59.821 1.00 52.69 97 GLY A N 1
ATOM 752 C CA . GLY A 1 97 ? 26.797 -26.252 -61.241 1.00 52.69 97 GLY A CA 1
ATOM 753 C C . GLY A 1 97 ? 27.999 -26.960 -61.846 1.00 52.69 97 GLY A C 1
ATOM 754 O O . GLY A 1 97 ? 28.811 -26.326 -62.506 1.00 52.69 97 GLY A O 1
ATOM 755 N N . ASP A 1 98 ? 28.126 -28.257 -61.572 1.00 52.56 98 ASP A N 1
ATOM 756 C CA . ASP A 1 98 ? 28.931 -29.171 -62.381 1.00 52.56 98 ASP A CA 1
ATOM 757 C C . ASP A 1 98 ? 27.978 -29.779 -63.418 1.00 52.56 98 ASP A C 1
ATOM 759 O O . ASP A 1 98 ? 27.113 -30.579 -63.062 1.00 52.56 98 ASP A O 1
ATOM 763 N N . ALA A 1 99 ? 28.043 -29.298 -64.664 1.00 56.19 99 ALA A N 1
ATOM 764 C CA . ALA A 1 99 ? 27.441 -29.954 -65.825 1.00 56.19 99 ALA A CA 1
ATOM 765 C C . ALA A 1 99 ? 27.939 -29.330 -67.142 1.00 56.19 99 ALA A C 1
ATOM 767 O O . ALA A 1 99 ? 27.612 -28.190 -67.460 1.00 56.19 99 ALA A O 1
ATOM 768 N N . GLY A 1 100 ? 28.636 -30.138 -67.948 1.00 54.31 100 GLY A N 1
ATOM 769 C CA . GLY A 1 100 ? 28.541 -30.074 -69.412 1.00 54.31 100 GLY A CA 1
ATOM 770 C C . GLY A 1 100 ? 29.576 -29.225 -70.153 1.00 54.31 100 GLY A C 1
ATOM 771 O O . GLY A 1 100 ? 29.229 -28.201 -70.729 1.00 54.31 100 GLY A O 1
ATOM 772 N N . GLY A 1 101 ? 30.826 -29.695 -70.217 1.00 47.94 101 GLY A N 1
ATOM 773 C CA . GLY A 1 101 ? 31.827 -29.251 -71.193 1.00 47.94 101 GLY A CA 1
ATOM 774 C C . GLY A 1 101 ? 31.951 -30.261 -72.332 1.00 47.94 101 GLY A C 1
ATOM 775 O O . GLY A 1 101 ? 32.541 -31.323 -72.179 1.00 47.94 101 GLY A O 1
ATOM 776 N N . GLU A 1 102 ? 31.313 -29.908 -73.433 1.00 52.69 102 GLU A N 1
ATOM 777 C CA . GLU A 1 102 ? 31.052 -30.618 -74.678 1.00 52.69 102 GLU A CA 1
ATOM 778 C C . GLU A 1 102 ? 32.273 -31.235 -75.392 1.00 52.69 102 GLU A C 1
ATOM 780 O O . GLU A 1 102 ? 33.382 -30.704 -75.403 1.00 52.69 102 GLU A O 1
ATOM 785 N N . ARG A 1 103 ? 32.019 -32.380 -76.040 1.00 52.97 103 ARG A N 1
ATOM 786 C CA . ARG A 1 103 ? 32.893 -33.029 -77.023 1.00 52.97 103 ARG A CA 1
ATOM 787 C C . ARG A 1 103 ? 32.898 -32.210 -78.322 1.00 52.97 103 ARG A C 1
ATOM 789 O O . ARG A 1 103 ? 31.844 -32.038 -78.919 1.00 52.97 103 ARG A O 1
ATOM 796 N N . ALA A 1 104 ? 34.074 -31.872 -78.836 1.00 51.56 104 ALA A N 1
ATOM 797 C CA . ALA A 1 104 ? 34.330 -31.690 -80.270 1.00 51.56 104 ALA A CA 1
ATOM 798 C C . ALA A 1 104 ? 35.701 -32.343 -80.535 1.00 51.56 104 ALA A C 1
ATOM 800 O O . ALA A 1 104 ? 36.689 -31.945 -79.932 1.00 51.56 104 ALA A O 1
ATOM 801 N N . SER A 1 105 ? 35.789 -33.551 -81.098 1.00 53.06 105 SER A N 1
ATOM 802 C CA . SER A 1 105 ? 35.585 -33.929 -82.507 1.00 53.06 105 SER A CA 1
ATOM 803 C C . SER A 1 105 ? 36.538 -33.206 -83.466 1.00 53.06 105 SER A C 1
ATOM 805 O O . SER A 1 105 ? 36.257 -32.075 -83.836 1.00 53.06 105 SER A O 1
ATOM 807 N N . LEU A 1 106 ? 37.564 -33.971 -83.883 1.00 51.28 106 LEU A N 1
ATOM 808 C CA . LEU A 1 106 ? 38.381 -33.907 -85.112 1.00 51.28 106 LEU A CA 1
ATOM 809 C C . LEU A 1 106 ? 39.270 -32.676 -85.344 1.00 51.28 106 LEU A C 1
ATOM 811 O O . LEU A 1 106 ? 38.746 -31.594 -85.670 1.00 51.28 106 LEU A O 1
#

Secondary structure (DSSP, 8-state):
----TT-GGGGGGGEEEEEETTEEEEEE-HHHHHHHHHHHHHHHTT---HHHHHHHHHHHHHHHHHHHHHHHHHH---S-TTTTPPPPPP----------------

Organism: NCBI:txid2712845

Radius of gyration: 31.96 Å; chains: 1; bounding box: 52×49×103 Å

Sequence (106 aa):
MSTTLGRPSSLIHEICIEKVDRWNLFKFSESLQMRMENLLEKKKADQLTPEEVAELDAIGELDRIFTHINAMVAASPSQDPCLSAPLPKGEGLLPRGDAGGERASL

pLDDT: mean 74.69, std 16.57, range [38.88, 93.5]

Foldseek 3Di:
DDPPLQALVVQPVQWDFDDDPQFGAIDGHPVLVVLLVVLVVCVVVVNADPSSVSNNVSSVVVVVVRVVVRCVRVPPPPPDPPPPDDDPDDDDDDDPDDDDDDDDDD